Protein AF-A0A550H6Q4-F1 (afdb_monomer)

Radius of gyration: 21.53 Å; Cα contacts (8 Å, |Δi|>4): 64; chains: 1; bounding box: 62×26×58 Å

Foldseek 3Di:
DDPPDPCDDLLNLLLVVCVVDVVSLVCLLVVVDDLLVSLVVSCVVVVDDDSVSSSVSNVVSSVVSNVVVVVVVVVVVVCVLVDFDWDDDPVDIDTDDRD

Nearest PDB structures (foldseek):
  4ye6-assembly1_A  TM=7.309E-01  e=3.345E+00  Homo sapiens

Sequence (99 aa):
METSDRTQSIAQQVRDTIQMRPSLLDALNMKIVNYSALARLLQEEIGEGSLEAVKAAVIRVADEISNDRALREEAVQSILKDSKVRLQDKIGVVISPIR

Mean predicted aligned error: 11.35 Å

Structure (mmCIF, N/CA/C/O backbone):
data_AF-A0A550H6Q4-F1
#
_entry.id   AF-A0A550H6Q4-F1
#
loop_
_atom_site.group_PDB
_atom_site.id
_atom_site.type_symbol
_atom_site.label_atom_id
_atom_site.label_alt_id
_atom_site.label_comp_id
_atom_site.label_asym_id
_atom_site.label_entity_id
_atom_site.label_seq_id
_atom_site.pdbx_PDB_ins_code
_atom_site.Cartn_x
_atom_site.Cartn_y
_atom_site.Cartn_z
_atom_site.occupancy
_atom_site.B_iso_or_equiv
_atom_site.auth_seq_id
_atom_site.auth_comp_id
_atom_site.auth_asym_id
_atom_site.auth_atom_id
_atom_site.pdbx_PDB_model_num
ATOM 1 N N . MET A 1 1 ? -34.175 -14.832 -2.950 1.00 38.22 1 MET A N 1
ATOM 2 C CA . MET A 1 1 ? -32.952 -15.515 -3.405 1.00 38.22 1 MET A CA 1
ATOM 3 C C . MET A 1 1 ? -31.781 -14.689 -2.898 1.00 38.22 1 MET A C 1
ATOM 5 O O . MET A 1 1 ? -31.547 -13.603 -3.402 1.00 38.22 1 MET A O 1
ATOM 9 N N . GLU A 1 2 ? -31.259 -15.140 -1.758 1.00 37.66 2 GLU A N 1
ATOM 10 C CA . GLU A 1 2 ? -29.974 -14.855 -1.097 1.00 37.66 2 GLU A CA 1
ATOM 11 C C . GLU A 1 2 ? -29.304 -13.479 -1.289 1.00 37.66 2 GLU A C 1
ATOM 13 O O . GLU A 1 2 ? -28.605 -13.206 -2.260 1.00 37.66 2 GLU A O 1
ATOM 18 N N . THR A 1 3 ? -29.438 -12.637 -0.261 1.00 36.97 3 THR A N 1
ATOM 19 C CA . THR A 1 3 ? -28.523 -11.537 0.062 1.00 36.97 3 THR A CA 1
ATOM 20 C C . THR A 1 3 ? -27.186 -12.112 0.535 1.00 36.97 3 THR A C 1
ATOM 22 O O . THR A 1 3 ? -27.011 -12.388 1.720 1.00 36.97 3 THR A O 1
ATOM 25 N N . SER A 1 4 ? -26.251 -12.324 -0.391 1.00 41.28 4 SER A N 1
ATOM 26 C CA . SER A 1 4 ? -24.871 -12.694 -0.062 1.00 41.28 4 SER A CA 1
ATOM 27 C C . SER A 1 4 ? -24.124 -11.478 0.496 1.00 41.28 4 SER A C 1
ATOM 29 O O . SER A 1 4 ?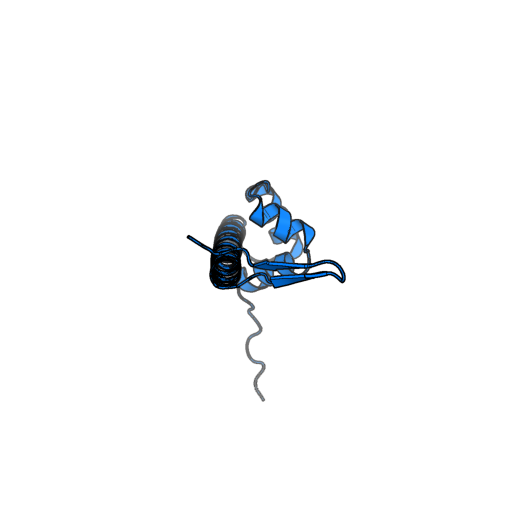 -23.699 -10.599 -0.250 1.00 41.28 4 SER A O 1
ATOM 31 N N . ASP A 1 5 ? -24.049 -11.419 1.822 1.00 42.34 5 ASP A N 1
ATOM 32 C CA . ASP A 1 5 ? -22.883 -11.035 2.627 1.00 42.34 5 ASP A CA 1
ATOM 33 C C . ASP A 1 5 ? -21.893 -10.041 1.973 1.00 42.34 5 ASP A C 1
ATOM 35 O O . ASP A 1 5 ? -20.886 -10.419 1.375 1.00 42.34 5 ASP A O 1
ATOM 39 N N . ARG A 1 6 ? -22.177 -8.734 2.070 1.00 44.84 6 ARG A N 1
ATOM 40 C CA . ARG A 1 6 ? -21.262 -7.659 1.633 1.00 44.84 6 ARG A CA 1
ATOM 41 C C . ARG A 1 6 ? -20.337 -7.191 2.756 1.00 44.84 6 ARG A C 1
ATOM 43 O O . ARG A 1 6 ? -20.029 -6.005 2.843 1.00 44.84 6 ARG A O 1
ATOM 50 N N . THR A 1 7 ? -19.859 -8.101 3.597 1.00 49.44 7 THR A N 1
ATOM 51 C CA . THR A 1 7 ? -18.766 -7.785 4.522 1.00 49.44 7 THR A CA 1
ATOM 52 C C . THR A 1 7 ? -17.463 -7.727 3.714 1.00 49.44 7 THR A C 1
ATOM 54 O O . THR A 1 7 ? -16.669 -8.667 3.716 1.00 49.44 7 THR A O 1
ATOM 57 N N . GLN A 1 8 ? -17.252 -6.661 2.929 1.00 59.38 8 GLN A N 1
ATOM 58 C CA . GLN A 1 8 ? -15.930 -6.401 2.356 1.00 59.38 8 GLN A CA 1
ATOM 59 C C . GLN A 1 8 ? -14.943 -6.325 3.523 1.00 59.38 8 GLN A C 1
ATOM 61 O O . GLN A 1 8 ? -15.145 -5.571 4.468 1.00 59.38 8 GLN A O 1
ATOM 66 N N . SER A 1 9 ? -13.880 -7.129 3.477 1.00 76.94 9 SER A N 1
ATOM 67 C CA . SER A 1 9 ? -12.844 -7.072 4.506 1.00 76.94 9 SER A CA 1
ATOM 68 C C . SER A 1 9 ? -12.271 -5.655 4.577 1.00 76.94 9 SER A C 1
ATOM 70 O O . SER A 1 9 ? -12.014 -5.051 3.535 1.00 76.94 9 SER A O 1
ATOM 72 N N . ILE A 1 10 ? -11.991 -5.161 5.787 1.00 79.06 10 ILE A N 1
ATOM 73 C CA . ILE A 1 10 ? -11.325 -3.868 6.034 1.00 79.06 10 ILE A CA 1
ATOM 74 C C . ILE A 1 10 ? -10.083 -3.712 5.138 1.00 79.06 10 ILE A C 1
ATOM 76 O O . ILE A 1 10 ? -9.809 -2.637 4.616 1.00 79.06 10 ILE A O 1
ATOM 80 N N . ALA A 1 11 ? -9.350 -4.804 4.893 1.00 79.44 11 ALA A N 1
ATOM 81 C CA . ALA A 1 11 ? -8.189 -4.794 4.008 1.00 79.44 11 ALA A CA 1
ATOM 82 C C . ALA A 1 11 ? -8.533 -4.481 2.543 1.00 79.44 11 ALA A C 1
ATOM 84 O O . ALA A 1 11 ? -7.775 -3.776 1.880 1.00 79.44 11 ALA A O 1
ATOM 85 N N . GLN A 1 12 ? -9.669 -4.975 2.048 1.00 81.69 12 GLN A N 1
ATOM 86 C CA . GLN A 1 12 ? -10.127 -4.700 0.691 1.00 81.69 12 GLN A CA 1
ATOM 87 C C . GLN A 1 12 ? -10.583 -3.248 0.554 1.00 81.69 12 GLN A C 1
ATOM 89 O O . GLN A 1 12 ? -10.169 -2.579 -0.383 1.00 81.69 12 GLN A O 1
ATOM 94 N N . GLN A 1 13 ? -11.344 -2.733 1.521 1.00 83.69 13 GLN A N 1
ATOM 95 C CA . GLN A 1 13 ? -11.764 -1.328 1.521 1.00 83.69 13 GLN A CA 1
ATOM 96 C C . GLN A 1 13 ? -10.561 -0.381 1.580 1.00 83.69 13 GLN A C 1
ATOM 98 O O . GLN A 1 13 ? -10.472 0.560 0.797 1.00 83.69 13 GLN A O 1
ATOM 103 N N . VAL A 1 14 ? -9.583 -0.665 2.447 1.00 84.88 14 VAL A N 1
ATOM 104 C CA . VAL A 1 14 ? -8.321 0.088 2.511 1.00 84.88 14 VAL A CA 1
ATOM 105 C C . VAL A 1 14 ? -7.590 0.053 1.167 1.00 84.88 14 VAL A C 1
ATOM 107 O O . VAL A 1 14 ? -7.117 1.089 0.699 1.00 84.88 14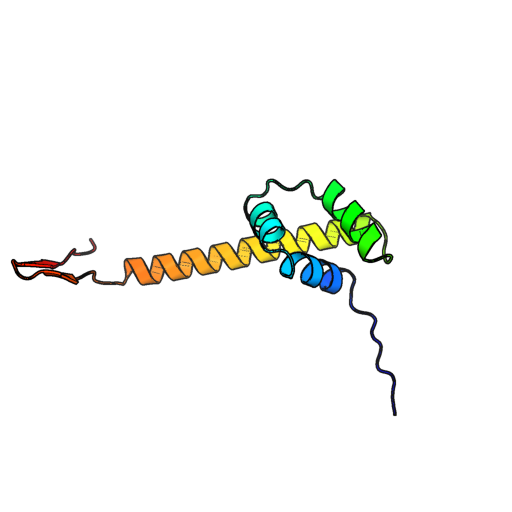 VAL A O 1
ATOM 110 N N . ARG A 1 15 ? -7.506 -1.120 0.529 1.00 85.50 15 ARG A N 1
ATOM 111 C CA . ARG A 1 15 ? -6.859 -1.275 -0.777 1.00 85.50 15 ARG A CA 1
ATOM 112 C C . ARG A 1 15 ? -7.571 -0.462 -1.855 1.00 85.50 15 ARG A C 1
ATOM 114 O O . ARG A 1 15 ? -6.899 0.272 -2.575 1.00 85.50 15 ARG A O 1
ATOM 121 N N . ASP A 1 16 ? -8.890 -0.563 -1.944 1.00 86.12 16 ASP A N 1
ATOM 122 C CA . ASP A 1 16 ? -9.692 0.139 -2.947 1.00 86.12 16 ASP A CA 1
ATOM 123 C C . ASP A 1 16 ? -9.530 1.661 -2.791 1.00 86.12 16 ASP A C 1
ATOM 125 O O . ASP A 1 16 ? -9.260 2.368 -3.765 1.00 86.12 16 ASP A O 1
ATOM 129 N N . THR A 1 17 ? -9.570 2.170 -1.555 1.00 85.69 17 THR A N 1
ATOM 130 C CA . THR A 1 17 ? -9.359 3.597 -1.263 1.00 85.69 17 THR A CA 1
ATOM 131 C C . THR A 1 17 ? -7.959 4.077 -1.643 1.00 85.69 17 THR A C 1
ATOM 133 O O . THR A 1 17 ? -7.809 5.172 -2.191 1.00 85.69 17 THR A O 1
ATOM 136 N N . ILE A 1 18 ? -6.924 3.268 -1.397 1.00 85.75 18 ILE A N 1
ATOM 137 C CA . ILE A 1 18 ? -5.549 3.596 -1.796 1.00 85.75 18 ILE A CA 1
ATOM 138 C C . ILE A 1 18 ? -5.407 3.595 -3.325 1.00 85.75 18 ILE A C 1
ATOM 140 O O . ILE A 1 18 ? -4.798 4.506 -3.883 1.00 85.75 18 ILE A O 1
ATOM 144 N N . GLN A 1 19 ? -5.995 2.614 -4.014 1.00 84.69 19 GLN A N 1
ATOM 145 C CA . GLN A 1 19 ? -5.910 2.491 -5.472 1.00 84.69 19 GLN A CA 1
ATOM 146 C C . GLN A 1 19 ? -6.636 3.613 -6.220 1.00 84.69 19 GLN A C 1
ATOM 148 O O . GLN A 1 19 ? -6.191 4.016 -7.293 1.00 84.69 19 GLN A O 1
ATOM 153 N N . MET A 1 20 ? -7.701 4.173 -5.644 1.00 86.31 20 MET A N 1
ATOM 154 C CA . MET A 1 20 ? -8.401 5.328 -6.216 1.00 86.31 20 MET A CA 1
ATOM 155 C C . MET A 1 20 ? -7.585 6.632 -6.176 1.00 86.31 20 MET A C 1
ATOM 157 O O . MET A 1 20 ? -7.959 7.603 -6.835 1.00 86.31 20 MET A O 1
ATOM 161 N N . ARG A 1 21 ? -6.476 6.686 -5.424 1.00 86.69 21 ARG A N 1
ATOM 162 C CA . ARG A 1 21 ? -5.654 7.892 -5.229 1.00 86.69 21 ARG A CA 1
ATOM 163 C C . ARG A 1 21 ? -4.209 7.646 -5.696 1.00 86.69 21 ARG A C 1
ATOM 165 O O . ARG A 1 21 ? -3.367 7.274 -4.880 1.00 86.69 21 ARG A O 1
ATOM 172 N N . PRO A 1 22 ? -3.875 7.922 -6.975 1.00 84.12 22 PRO A N 1
ATOM 173 C CA . PRO A 1 22 ? -2.530 7.700 -7.518 1.00 84.12 22 PRO A CA 1
ATOM 174 C C . PRO A 1 22 ? -1.421 8.391 -6.713 1.00 84.12 22 PRO A C 1
ATOM 176 O O . PRO A 1 22 ? -0.388 7.792 -6.442 1.00 84.12 22 PRO A O 1
ATOM 179 N N . SER A 1 23 ? -1.670 9.614 -6.235 1.00 87.25 23 SER A N 1
ATOM 180 C CA . SER A 1 23 ? -0.722 10.370 -5.405 1.00 87.25 23 SER A CA 1
ATOM 181 C C . SER A 1 23 ? -0.405 9.692 -4.071 1.00 87.25 23 SER A C 1
ATOM 183 O O . SER A 1 23 ? 0.725 9.758 -3.589 1.00 87.25 23 SER A O 1
ATOM 185 N N . LEU A 1 24 ? -1.391 9.025 -3.467 1.00 86.56 24 LEU A N 1
ATOM 186 C CA . LEU A 1 24 ? -1.195 8.267 -2.237 1.00 86.56 24 LEU A CA 1
ATOM 187 C C . LEU A 1 24 ? -0.393 6.994 -2.513 1.00 86.56 24 LEU A C 1
ATOM 189 O O . LEU A 1 24 ? 0.484 6.635 -1.732 1.00 86.56 24 LEU A O 1
ATOM 193 N N . LEU A 1 25 ? -0.673 6.345 -3.640 1.00 85.88 25 LEU A N 1
ATOM 194 C CA . LEU A 1 25 ? 0.021 5.153 -4.114 1.00 85.88 25 LEU A CA 1
ATOM 195 C C . LEU A 1 25 ? 1.513 5.441 -4.352 1.00 85.88 25 LEU A C 1
ATOM 197 O O . LEU A 1 25 ? 2.371 4.699 -3.874 1.00 85.88 25 LEU A O 1
ATOM 201 N N . ASP A 1 26 ? 1.830 6.568 -4.989 1.00 85.06 26 ASP A N 1
ATOM 202 C CA . ASP A 1 26 ? 3.205 7.037 -5.183 1.00 85.06 26 ASP A CA 1
ATOM 203 C C . ASP A 1 26 ? 3.898 7.349 -3.853 1.00 85.06 26 ASP A C 1
ATOM 205 O O . ASP A 1 26 ? 5.025 6.915 -3.612 1.00 85.06 26 ASP A O 1
ATOM 209 N N . ALA A 1 27 ? 3.216 8.043 -2.942 1.00 88.19 27 ALA A N 1
ATOM 210 C CA . ALA A 1 27 ? 3.774 8.364 -1.634 1.00 88.19 27 ALA A CA 1
ATOM 211 C C . ALA A 1 27 ? 4.044 7.102 -0.786 1.00 88.19 27 ALA A C 1
ATOM 213 O O . ALA A 1 27 ? 5.066 7.023 -0.094 1.00 88.19 27 ALA A O 1
ATOM 214 N N . LEU A 1 28 ? 3.162 6.098 -0.853 1.00 87.31 28 LEU A N 1
ATOM 215 C CA . LEU A 1 28 ? 3.356 4.792 -0.215 1.00 87.31 28 LEU A CA 1
ATOM 216 C C . LEU A 1 28 ? 4.557 4.058 -0.821 1.00 87.31 28 LEU A C 1
ATOM 218 O O . LEU A 1 28 ? 5.411 3.572 -0.082 1.00 87.31 28 LEU A O 1
ATOM 222 N N 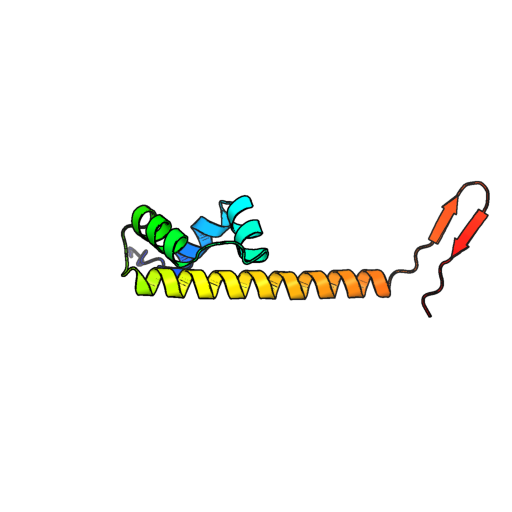. ASN A 1 29 ? 4.681 4.066 -2.150 1.00 83.50 29 ASN A N 1
ATOM 223 C CA . ASN A 1 29 ? 5.831 3.509 -2.867 1.00 83.50 29 ASN A CA 1
ATOM 224 C C . ASN A 1 29 ? 7.157 4.177 -2.484 1.00 83.50 29 ASN A C 1
ATOM 226 O O . ASN A 1 29 ? 8.190 3.517 -2.401 1.00 83.50 29 ASN A O 1
ATOM 230 N N . MET A 1 30 ? 7.145 5.486 -2.247 1.00 85.06 30 MET A N 1
ATOM 231 C CA . MET A 1 30 ? 8.321 6.243 -1.816 1.00 85.06 30 MET A CA 1
ATOM 232 C C . MET A 1 30 ? 8.625 6.085 -0.319 1.00 85.06 30 MET A C 1
ATOM 234 O O . MET A 1 30 ? 9.630 6.616 0.150 1.00 85.06 30 MET A O 1
ATOM 238 N N . LYS A 1 31 ? 7.782 5.369 0.442 1.00 83.94 31 LYS A N 1
ATOM 239 C CA . LYS A 1 31 ? 7.888 5.189 1.902 1.00 83.94 31 LYS A CA 1
ATOM 240 C C . LYS A 1 31 ? 7.937 6.506 2.691 1.00 83.94 31 LYS A C 1
ATOM 242 O O . LYS A 1 31 ? 8.502 6.559 3.779 1.00 83.94 31 LYS A O 1
ATOM 247 N N . ILE A 1 32 ? 7.319 7.565 2.165 1.00 86.62 32 ILE A N 1
ATOM 248 C CA . ILE A 1 32 ? 7.278 8.898 2.799 1.00 86.62 32 ILE A CA 1
ATOM 249 C C . ILE A 1 32 ? 6.003 9.137 3.623 1.00 86.62 32 ILE A C 1
ATOM 251 O O . ILE A 1 32 ? 5.857 10.176 4.264 1.00 86.62 32 ILE A O 1
ATOM 255 N N . VAL A 1 33 ? 5.062 8.190 3.608 1.00 87.50 33 VAL A N 1
ATOM 256 C CA . VAL A 1 33 ? 3.762 8.322 4.277 1.00 87.50 33 VAL A CA 1
ATOM 257 C C . VAL A 1 33 ? 3.850 7.919 5.746 1.00 87.50 33 VAL A C 1
ATOM 259 O O . VAL A 1 33 ? 4.381 6.868 6.100 1.00 87.50 33 VAL A O 1
ATOM 262 N N . ASN A 1 34 ? 3.235 8.720 6.619 1.00 90.50 34 ASN A N 1
ATOM 263 C CA . ASN A 1 34 ? 2.993 8.315 7.998 1.00 90.50 34 ASN A CA 1
ATOM 264 C C . ASN A 1 34 ? 1.794 7.359 8.068 1.00 90.50 34 ASN A C 1
ATOM 266 O O . ASN A 1 34 ? 0.640 7.790 8.065 1.00 90.50 34 ASN A O 1
ATOM 270 N N . TYR A 1 35 ? 2.073 6.063 8.207 1.00 89.00 35 TYR A N 1
ATOM 271 C CA . TYR A 1 35 ? 1.049 5.018 8.297 1.00 89.00 35 TYR A CA 1
ATOM 272 C C . TYR A 1 35 ? 0.037 5.228 9.424 1.00 89.00 35 TYR A C 1
ATOM 274 O O . TYR A 1 35 ? -1.124 4.869 9.273 1.00 89.00 35 TYR A O 1
ATOM 282 N N . SER A 1 36 ? 0.443 5.817 10.552 1.00 87.81 36 SER A N 1
ATOM 283 C CA . SER A 1 36 ? -0.479 6.047 11.672 1.00 87.81 36 SER A CA 1
ATOM 284 C C . SER A 1 36 ? -1.457 7.182 11.370 1.00 87.81 36 SER A C 1
ATOM 286 O O . SER A 1 36 ? -2.619 7.096 11.749 1.00 87.81 36 SER A O 1
ATOM 288 N N . ALA A 1 37 ? -1.000 8.231 10.680 1.00 90.25 37 ALA A N 1
ATOM 289 C CA . ALA A 1 37 ? -1.866 9.323 10.242 1.00 90.25 37 ALA A CA 1
ATOM 290 C C . ALA A 1 37 ? -2.818 8.857 9.132 1.00 90.25 37 ALA A C 1
ATOM 292 O O . ALA A 1 37 ? -4.016 9.118 9.204 1.00 90.25 37 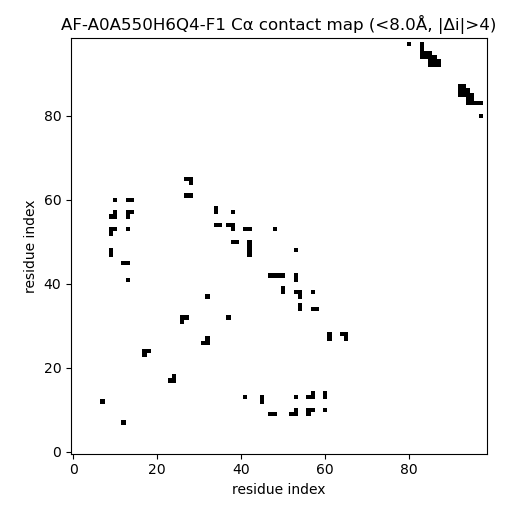ALA A O 1
ATOM 293 N N . LEU A 1 38 ? -2.300 8.098 8.161 1.00 90.12 38 LEU A N 1
ATOM 294 C CA . LEU A 1 38 ? -3.109 7.520 7.093 1.00 90.12 38 LEU A CA 1
ATOM 295 C C . LEU A 1 38 ? -4.169 6.553 7.639 1.00 90.12 38 LEU A C 1
ATOM 297 O O . LEU A 1 38 ? -5.315 6.606 7.213 1.00 90.12 38 LEU A O 1
ATOM 301 N N . ALA A 1 39 ? -3.814 5.709 8.612 1.00 90.25 39 ALA A N 1
ATOM 302 C CA . ALA A 1 39 ? -4.757 4.778 9.224 1.00 90.25 39 ALA A CA 1
ATOM 303 C C . ALA A 1 39 ? -5.908 5.487 9.948 1.00 90.25 39 ALA A C 1
ATOM 305 O O . ALA A 1 39 ? -7.031 5.009 9.871 1.00 90.25 39 ALA A O 1
ATOM 306 N N . ARG A 1 40 ? -5.658 6.624 10.615 1.00 90.19 40 ARG A N 1
ATOM 307 C CA . ARG A 1 40 ? -6.727 7.431 11.236 1.00 90.19 40 ARG A CA 1
ATOM 308 C C . ARG A 1 40 ? -7.682 7.986 10.186 1.00 90.19 40 ARG A C 1
ATOM 310 O O . ARG A 1 40 ? -8.883 7.824 10.320 1.00 90.19 40 ARG A O 1
ATOM 317 N N . LEU A 1 41 ? -7.132 8.565 9.120 1.00 89.56 41 LEU A N 1
ATOM 318 C CA . LEU A 1 41 ? -7.925 9.136 8.033 1.00 89.56 41 LEU A CA 1
ATOM 319 C C . LEU A 1 41 ? -8.774 8.062 7.335 1.00 89.56 41 LEU A C 1
ATOM 321 O O . LEU A 1 41 ? -9.958 8.264 7.101 1.00 89.56 41 LEU A O 1
ATOM 325 N N . LEU A 1 42 ? -8.194 6.889 7.069 1.00 87.56 42 LEU A N 1
ATOM 326 C CA . LEU A 1 42 ? -8.921 5.763 6.481 1.00 87.56 42 LEU A CA 1
ATOM 327 C C . LEU A 1 42 ? -9.953 5.162 7.437 1.00 87.56 42 LEU A C 1
ATOM 329 O O . LEU A 1 42 ? -11.007 4.733 6.989 1.00 87.56 42 LEU A O 1
ATOM 333 N N . GLN A 1 43 ? -9.671 5.125 8.739 1.00 88.12 43 GLN A N 1
ATOM 334 C CA . GLN A 1 43 ? -10.623 4.643 9.737 1.00 88.12 43 GLN A CA 1
ATOM 335 C C . GLN A 1 43 ? -11.835 5.578 9.859 1.00 88.12 43 GLN A C 1
ATOM 337 O O . GLN A 1 43 ? -12.953 5.087 9.978 1.00 88.12 43 GLN A O 1
ATOM 342 N N . GLU A 1 44 ? -11.636 6.895 9.751 1.00 87.00 44 GLU A N 1
ATOM 343 C CA . GLU A 1 44 ? -12.727 7.874 9.663 1.00 87.00 44 GLU A CA 1
ATOM 344 C C . GLU A 1 44 ? -13.530 7.743 8.357 1.00 87.00 44 GLU A C 1
ATOM 346 O O . GLU A 1 44 ? -14.755 7.825 8.392 1.00 87.00 44 GLU A O 1
ATOM 351 N N . GLU A 1 45 ? -12.870 7.507 7.215 1.00 84.69 45 GLU A N 1
ATOM 352 C CA . GLU A 1 45 ? -13.543 7.324 5.917 1.00 84.69 45 GLU A CA 1
ATOM 353 C C . GLU A 1 45 ? -14.342 6.012 5.836 1.00 84.69 45 GLU A C 1
ATOM 355 O O . GLU A 1 45 ? -15.431 5.989 5.264 1.00 84.69 45 GLU A O 1
ATOM 360 N N . ILE A 1 46 ? -13.803 4.919 6.383 1.00 82.75 46 ILE A N 1
ATOM 361 C CA . ILE A 1 46 ? -14.408 3.580 6.316 1.00 82.75 46 ILE A CA 1
ATOM 362 C C . ILE A 1 46 ? -15.457 3.387 7.422 1.00 82.75 46 ILE A C 1
ATOM 364 O O . ILE A 1 46 ? -16.451 2.699 7.212 1.00 82.75 46 ILE A O 1
ATOM 368 N N . GLY A 1 47 ? -15.253 3.980 8.603 1.00 78.25 47 GLY A N 1
ATOM 369 C CA . GLY A 1 47 ? -16.175 3.888 9.740 1.00 78.25 47 GLY A CA 1
ATOM 370 C C . GLY A 1 47 ? -16.221 2.521 10.440 1.00 78.25 47 GLY A C 1
ATOM 371 O O . GLY A 1 47 ? -16.950 2.367 11.419 1.00 78.25 47 GLY A O 1
ATOM 372 N N . GLU A 1 48 ? -15.437 1.540 9.983 1.00 75.00 48 GLU A N 1
ATOM 373 C CA . GLU A 1 48 ? -15.421 0.164 10.492 1.00 75.00 48 GLU A CA 1
ATOM 374 C C . GLU A 1 48 ? -14.007 -0.292 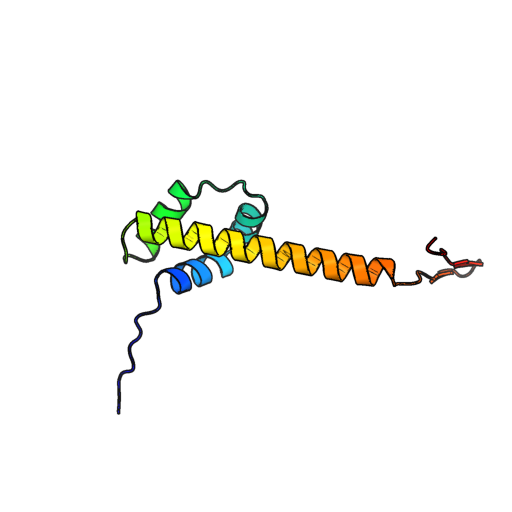10.894 1.00 75.00 48 GLU A C 1
ATOM 376 O O . GLU A 1 48 ? -13.008 0.018 10.242 1.00 75.00 48 GLU A O 1
ATOM 381 N N . GLY A 1 49 ? -13.927 -1.084 11.970 1.00 74.50 49 GLY A N 1
ATOM 382 C CA . GLY A 1 49 ? -12.678 -1.661 12.475 1.00 74.50 49 GLY A CA 1
ATOM 383 C C . GLY A 1 49 ? -11.948 -0.819 13.527 1.00 74.50 49 GL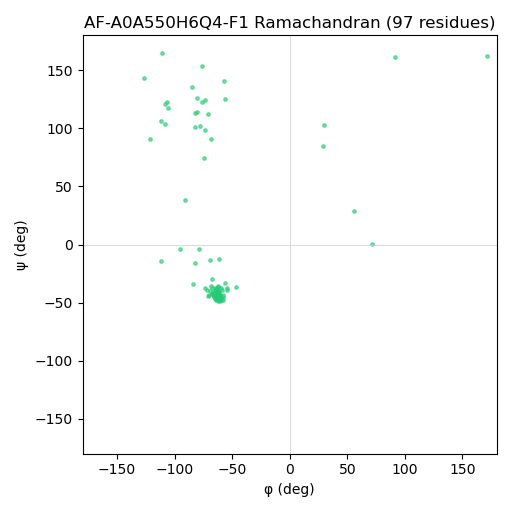Y A C 1
ATOM 384 O O . GLY A 1 49 ? -12.176 0.380 13.692 1.00 74.50 49 GLY A O 1
ATOM 385 N N . SER A 1 50 ? -11.052 -1.471 14.276 1.00 85.44 50 SER A N 1
ATOM 386 C CA . SER A 1 50 ? -10.157 -0.773 15.203 1.00 85.44 50 SER A CA 1
ATOM 387 C C . SER A 1 50 ? -9.020 -0.086 14.446 1.00 85.44 50 SER A C 1
ATOM 389 O O . SER A 1 50 ? -8.598 -0.539 13.377 1.00 85.44 50 SER A O 1
ATOM 391 N N . LEU A 1 51 ? -8.476 0.988 15.021 1.00 86.81 51 LEU A N 1
ATOM 392 C CA . LEU A 1 51 ? -7.346 1.720 14.444 1.00 86.81 51 LEU A CA 1
ATOM 393 C C . LEU A 1 51 ? -6.152 0.791 14.162 1.00 86.81 51 LEU A C 1
ATOM 395 O O . LEU A 1 51 ? -5.459 0.936 13.156 1.00 86.81 51 LEU A O 1
ATOM 399 N N . GLU A 1 52 ? -5.922 -0.184 15.036 1.00 86.69 52 GLU A N 1
ATOM 400 C CA . GLU A 1 52 ? -4.864 -1.182 14.916 1.00 86.69 52 GLU A CA 1
ATOM 401 C C . GLU A 1 52 ? -5.095 -2.114 13.724 1.00 86.69 52 GLU A C 1
ATOM 403 O O . GLU A 1 52 ? -4.152 -2.399 12.985 1.00 86.69 52 GLU A O 1
ATOM 408 N N . ALA A 1 53 ? -6.339 -2.553 13.504 1.00 87.06 53 ALA A N 1
ATOM 409 C CA . ALA A 1 53 ? -6.695 -3.403 12.373 1.00 87.06 53 ALA A CA 1
ATOM 410 C C . ALA A 1 53 ? -6.514 -2.661 11.042 1.00 87.06 53 ALA A C 1
ATOM 412 O O . ALA A 1 53 ? -5.908 -3.202 10.113 1.00 87.06 53 ALA A O 1
ATOM 413 N N . VAL A 1 54 ? -6.956 -1.400 10.972 1.00 87.00 54 VAL A N 1
ATOM 414 C CA . VAL A 1 54 ? -6.775 -0.541 9.792 1.00 87.00 54 VAL A CA 1
ATOM 415 C C . VAL A 1 54 ? -5.292 -0.284 9.544 1.00 87.00 54 VAL A C 1
ATOM 417 O O . VAL A 1 54 ? -4.814 -0.459 8.428 1.00 87.00 54 VAL A O 1
ATOM 420 N N . LYS A 1 55 ? -4.515 0.046 10.580 1.00 89.69 55 LYS A N 1
ATOM 421 C CA . LYS A 1 55 ? -3.068 0.261 10.450 1.00 89.69 55 LYS A CA 1
ATOM 422 C C . LYS A 1 55 ? -2.342 -0.985 9.944 1.00 89.69 55 LYS A C 1
ATOM 424 O O . LYS A 1 55 ? -1.501 -0.873 9.055 1.00 89.69 55 LYS A O 1
ATOM 429 N N . ALA A 1 56 ? -2.668 -2.162 10.475 1.00 89.25 56 ALA A N 1
ATOM 430 C CA . ALA A 1 56 ? -2.096 -3.422 10.009 1.00 89.25 56 ALA A CA 1
ATOM 431 C C . ALA A 1 56 ? -2.468 -3.712 8.545 1.00 89.25 56 ALA A C 1
ATOM 433 O O . ALA A 1 56 ? -1.619 -4.158 7.773 1.00 89.25 56 ALA A O 1
ATOM 434 N N . ALA A 1 57 ? -3.710 -3.422 8.150 1.00 88.69 57 ALA A N 1
ATOM 435 C CA . ALA A 1 57 ? -4.152 -3.545 6.767 1.00 88.69 57 ALA A CA 1
ATOM 436 C C . ALA A 1 57 ? -3.390 -2.593 5.831 1.00 88.69 57 ALA A C 1
ATOM 438 O O . ALA A 1 57 ? -2.894 -3.035 4.800 1.00 88.69 57 ALA A O 1
ATOM 439 N N . VAL A 1 58 ? -3.229 -1.321 6.211 1.00 89.12 58 VAL A N 1
ATOM 440 C CA . VAL A 1 58 ? -2.482 -0.323 5.428 1.00 89.12 58 VAL A CA 1
ATOM 441 C C . VAL A 1 58 ? -1.031 -0.752 5.220 1.00 89.12 58 VAL A C 1
ATOM 443 O O . VAL A 1 58 ? -0.540 -0.674 4.099 1.00 89.12 58 VAL A O 1
ATOM 446 N N . ILE A 1 59 ? -0.350 -1.219 6.273 1.00 88.31 59 ILE A N 1
ATOM 447 C CA . ILE A 1 59 ? 1.047 -1.674 6.175 1.00 88.31 59 ILE A CA 1
ATOM 448 C C . ILE A 1 59 ? 1.154 -2.850 5.202 1.00 88.31 59 ILE A C 1
ATOM 450 O O . ILE A 1 59 ? 1.979 -2.817 4.296 1.00 88.31 59 ILE A O 1
ATOM 454 N N . ARG A 1 60 ? 0.271 -3.848 5.335 1.00 88.31 60 ARG A N 1
ATOM 455 C CA . ARG A 1 60 ? 0.250 -5.008 4.436 1.00 88.31 60 ARG A CA 1
ATOM 456 C C . ARG A 1 60 ? 0.053 -4.594 2.978 1.00 88.31 60 ARG A C 1
ATOM 458 O O . ARG A 1 60 ? 0.796 -5.042 2.114 1.00 88.31 60 ARG A O 1
ATOM 465 N N . VAL A 1 61 ? -0.918 -3.720 2.714 1.00 87.31 61 VAL A N 1
ATOM 466 C CA . VAL A 1 61 ? -1.199 -3.226 1.358 1.00 87.31 61 VAL A CA 1
ATOM 467 C C . VAL A 1 61 ? -0.015 -2.429 0.805 1.00 87.31 61 VAL A C 1
ATOM 469 O O . VAL A 1 61 ? 0.331 -2.583 -0.362 1.00 87.31 61 VAL A O 1
ATOM 472 N N . ALA A 1 62 ? 0.638 -1.602 1.623 1.00 87.31 62 ALA A N 1
ATOM 473 C CA . ALA A 1 62 ? 1.8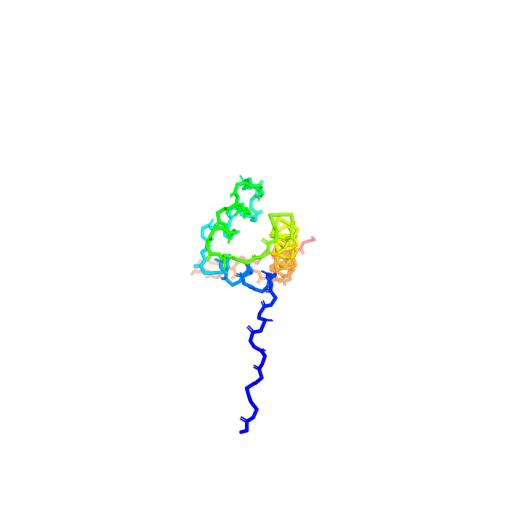14 -0.844 1.204 1.00 87.31 62 ALA A CA 1
ATOM 474 C C . ALA A 1 62 ? 2.992 -1.756 0.816 1.00 87.31 62 ALA A C 1
ATOM 476 O O . ALA A 1 62 ? 3.647 -1.511 -0.201 1.00 87.31 62 ALA A O 1
ATOM 477 N N . ASP A 1 63 ? 3.231 -2.819 1.588 1.00 86.88 63 ASP A N 1
ATOM 478 C CA . ASP A 1 63 ? 4.277 -3.806 1.304 1.00 86.88 63 ASP A CA 1
ATOM 479 C C . ASP A 1 63 ? 3.984 -4.596 0.020 1.00 86.88 63 ASP A C 1
ATOM 481 O O . ASP A 1 63 ? 4.876 -4.782 -0.810 1.00 86.88 63 ASP A O 1
ATOM 485 N N . GLU A 1 64 ? 2.731 -5.010 -0.190 1.00 87.06 64 GLU A N 1
ATOM 486 C CA . GLU A 1 64 ? 2.289 -5.677 -1.423 1.00 87.06 64 GLU A CA 1
ATOM 487 C C . GLU A 1 64 ? 2.505 -4.789 -2.656 1.00 87.06 64 GLU A C 1
ATOM 489 O O . GLU A 1 64 ? 3.096 -5.233 -3.638 1.00 87.06 64 GLU A O 1
ATOM 494 N N . ILE A 1 65 ? 2.098 -3.516 -2.588 1.00 84.31 65 ILE A N 1
ATOM 495 C CA . ILE A 1 65 ? 2.268 -2.553 -3.686 1.00 84.31 65 ILE A CA 1
ATOM 496 C C . ILE A 1 65 ? 3.758 -2.336 -4.004 1.00 84.31 65 ILE A C 1
ATOM 498 O O . ILE A 1 65 ? 4.140 -2.313 -5.177 1.00 84.31 65 ILE A O 1
ATOM 502 N N . SER A 1 66 ? 4.608 -2.205 -2.979 1.00 83.00 66 SER A N 1
ATOM 503 C CA . SER A 1 66 ? 6.059 -2.068 -3.170 1.00 83.00 66 SER A CA 1
ATOM 504 C C . SER A 1 66 ? 6.677 -3.297 -3.840 1.00 83.00 66 SER A C 1
ATOM 506 O O . SER A 1 66 ? 7.497 -3.146 -4.748 1.00 83.00 66 SER A O 1
ATOM 508 N N . ASN A 1 67 ? 6.288 -4.505 -3.423 1.00 84.25 67 ASN A N 1
ATOM 509 C CA . ASN A 1 67 ? 6.796 -5.746 -4.011 1.00 84.25 67 ASN A CA 1
ATOM 510 C C . ASN A 1 67 ? 6.364 -5.907 -5.473 1.00 84.25 67 ASN A C 1
ATOM 512 O O . ASN A 1 67 ? 7.202 -6.196 -6.326 1.00 84.25 67 ASN A O 1
ATOM 516 N N . ASP A 1 68 ? 5.093 -5.653 -5.785 1.00 83.06 68 ASP A N 1
ATOM 517 C CA . ASP A 1 68 ? 4.582 -5.707 -7.159 1.00 83.06 68 ASP A CA 1
ATOM 518 C C . ASP A 1 68 ? 5.327 -4.735 -8.081 1.00 83.06 68 ASP A C 1
ATOM 520 O O . ASP A 1 68 ? 5.639 -5.060 -9.231 1.00 83.06 68 ASP A O 1
ATOM 524 N N . ARG A 1 69 ? 5.651 -3.536 -7.582 1.00 78.94 69 ARG A N 1
ATOM 525 C CA . ARG A 1 69 ? 6.452 -2.566 -8.330 1.00 78.94 69 ARG A CA 1
ATOM 526 C C . ARG A 1 69 ? 7.870 -3.076 -8.577 1.00 78.94 69 ARG A C 1
ATOM 528 O O . ARG A 1 69 ? 8.335 -2.981 -9.710 1.00 78.94 69 ARG A O 1
ATOM 535 N N . ALA A 1 70 ? 8.541 -3.609 -7.558 1.00 77.44 70 ALA A N 1
ATOM 536 C CA . ALA A 1 70 ? 9.902 -4.126 -7.694 1.00 77.44 70 ALA A CA 1
ATOM 537 C C . ALA A 1 70 ? 9.983 -5.237 -8.755 1.00 77.44 70 ALA A C 1
ATOM 539 O O . ALA A 1 70 ? 10.850 -5.192 -9.627 1.00 77.44 70 ALA A O 1
ATOM 540 N N . LEU A 1 71 ? 9.020 -6.163 -8.750 1.00 79.12 71 LEU A N 1
ATOM 541 C CA . LEU A 1 71 ? 8.913 -7.227 -9.754 1.00 79.12 71 LEU A CA 1
ATOM 542 C C . LEU A 1 71 ? 8.704 -6.670 -11.170 1.00 79.12 71 LEU A C 1
ATOM 544 O O . LEU A 1 71 ? 9.310 -7.147 -12.130 1.00 79.12 71 LEU A O 1
ATOM 548 N N . ARG A 1 72 ? 7.867 -5.636 -11.324 1.00 80.44 72 ARG A N 1
ATOM 549 C CA . ARG A 1 72 ? 7.665 -4.971 -12.623 1.00 80.44 72 ARG A CA 1
ATOM 550 C C . ARG A 1 72 ? 8.923 -4.262 -13.107 1.00 80.44 72 ARG A C 1
ATOM 552 O O . ARG A 1 72 ? 9.242 -4.354 -14.288 1.00 80.44 72 ARG A O 1
ATOM 559 N N . GLU A 1 73 ? 9.626 -3.557 -12.227 1.00 81.94 73 GLU A N 1
ATOM 560 C CA . GLU A 1 73 ? 10.881 -2.887 -12.578 1.00 81.94 73 GLU A CA 1
ATOM 561 C C . GLU A 1 73 ? 11.950 -3.894 -13.004 1.00 81.94 73 GLU A C 1
ATOM 563 O O . GLU A 1 73 ? 12.624 -3.670 -14.008 1.00 81.94 73 GLU A O 1
ATOM 568 N N . GLU A 1 74 ? 12.061 -5.026 -12.312 1.00 83.31 74 GLU A N 1
ATOM 569 C CA . GLU A 1 74 ? 12.961 -6.116 -12.689 1.00 83.31 74 GLU A CA 1
ATOM 570 C C . GLU A 1 74 ? 12.615 -6.687 -14.070 1.00 83.31 74 GLU A C 1
ATOM 572 O O . GLU A 1 74 ? 13.498 -6.833 -14.918 1.00 83.31 74 GLU A O 1
ATOM 577 N N . ALA A 1 75 ? 11.331 -6.930 -14.346 1.00 83.25 75 ALA A N 1
ATOM 578 C CA . ALA A 1 75 ? 10.881 -7.408 -15.651 1.00 83.25 75 ALA A CA 1
ATOM 579 C C . ALA A 1 75 ? 11.209 -6.410 -16.774 1.00 83.25 75 ALA A C 1
ATOM 581 O O . ALA A 1 75 ? 11.732 -6.798 -17.821 1.00 83.25 75 ALA A O 1
ATOM 582 N N . VAL A 1 76 ? 10.962 -5.115 -16.551 1.00 83.62 76 VAL A N 1
ATOM 583 C CA . VAL A 1 76 ? 11.311 -4.054 -17.509 1.00 83.62 76 VAL A CA 1
ATOM 584 C C . VAL A 1 76 ? 12.822 -4.003 -17.729 1.00 83.62 76 VAL A C 1
ATOM 586 O O . VAL A 1 76 ? 13.269 -3.941 -18.874 1.00 83.62 76 VAL A O 1
ATOM 589 N N . GLN A 1 77 ? 13.622 -4.078 -16.664 1.00 83.12 77 GLN A N 1
ATOM 590 C CA . GLN A 1 77 ? 15.078 -4.120 -16.777 1.00 83.12 77 GLN A CA 1
ATOM 591 C C . GLN A 1 77 ? 15.563 -5.354 -17.539 1.00 83.12 77 GLN A C 1
ATOM 593 O O . GLN A 1 77 ? 16.479 -5.225 -18.346 1.00 83.12 77 GLN A O 1
ATOM 598 N N . SER A 1 78 ? 14.959 -6.524 -17.325 1.00 84.12 78 SER A N 1
ATOM 599 C CA . SER A 1 78 ? 15.286 -7.744 -18.070 1.00 84.12 78 SER A CA 1
ATOM 600 C C . SER A 1 78 ? 15.024 -7.562 -19.562 1.00 84.12 78 SER A C 1
ATOM 602 O O . SER A 1 78 ? 15.907 -7.810 -20.375 1.00 84.12 78 SER A O 1
ATOM 604 N N . ILE A 1 79 ? 13.849 -7.044 -19.927 1.00 84.06 79 ILE A N 1
ATOM 605 C CA . ILE A 1 79 ? 13.491 -6.793 -21.328 1.00 84.06 79 ILE A CA 1
ATOM 606 C C . ILE A 1 79 ? 14.457 -5.787 -21.962 1.00 84.06 79 ILE A C 1
ATOM 608 O O . ILE A 1 79 ? 14.909 -5.991 -23.087 1.00 84.06 79 ILE A O 1
ATOM 612 N N . LEU A 1 80 ? 14.800 -4.709 -21.251 1.00 78.94 80 LEU A N 1
ATOM 613 C CA . LEU A 1 80 ? 15.752 -3.712 -21.741 1.00 78.94 80 LEU A CA 1
ATOM 614 C C . LEU A 1 80 ? 17.154 -4.301 -21.922 1.00 78.94 80 LEU A C 1
ATOM 616 O O . LEU A 1 80 ? 17.789 -4.019 -22.939 1.00 78.94 80 LEU A O 1
ATOM 620 N N . LYS A 1 81 ? 17.617 -5.135 -20.981 1.00 77.50 81 LYS A N 1
ATOM 621 C CA . LYS A 1 81 ? 18.899 -5.851 -21.075 1.00 77.50 81 LYS A CA 1
ATOM 622 C C . LYS A 1 81 ? 18.943 -6.807 -22.260 1.00 77.50 81 LYS A C 1
ATOM 624 O O . LYS A 1 81 ? 19.987 -6.907 -22.888 1.00 77.50 81 LYS A O 1
ATOM 629 N N . ASP A 1 82 ? 17.835 -7.464 -22.583 1.00 75.75 82 ASP A N 1
ATOM 630 C CA . ASP A 1 82 ? 17.759 -8.384 -23.723 1.00 75.75 82 ASP A CA 1
ATOM 631 C C . ASP A 1 82 ? 17.522 -7.655 -25.059 1.00 75.75 82 ASP A C 1
ATOM 633 O O . ASP A 1 82 ? 17.735 -8.213 -26.142 1.00 75.75 82 ASP A O 1
ATOM 637 N N . SER A 1 83 ? 17.098 -6.388 -25.016 1.00 70.69 83 SER A N 1
ATOM 638 C CA . SER A 1 83 ? 16.796 -5.611 -26.214 1.00 70.69 83 SER A CA 1
ATOM 639 C C . SER A 1 83 ? 18.065 -5.128 -26.926 1.00 70.69 83 SER A C 1
ATOM 641 O O . SER A 1 83 ? 18.894 -4.398 -26.385 1.00 70.69 83 SER A O 1
ATOM 643 N N . LYS A 1 84 ? 18.208 -5.488 -28.207 1.00 66.50 84 LYS A N 1
ATOM 644 C CA . LYS A 1 84 ? 19.239 -4.915 -29.082 1.00 66.50 84 LYS A CA 1
ATOM 645 C C . LYS A 1 84 ? 18.748 -3.580 -29.625 1.00 66.50 84 LYS A C 1
ATOM 647 O O . LYS A 1 84 ? 17.970 -3.537 -30.578 1.00 66.50 84 LYS A O 1
ATOM 652 N N . VAL A 1 85 ? 19.217 -2.485 -29.037 1.00 66.06 85 VAL A N 1
ATOM 653 C CA . VAL A 1 85 ? 18.923 -1.139 -29.542 1.00 66.06 85 VAL A CA 1
ATOM 654 C C . VAL A 1 85 ? 19.685 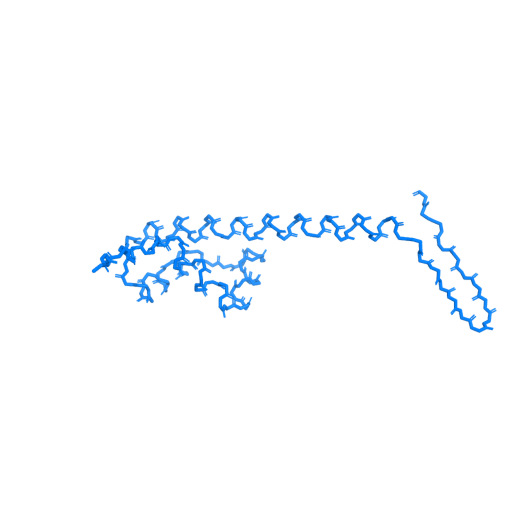-0.926 -30.852 1.00 66.06 85 VAL A C 1
ATOM 656 O O . VAL A 1 85 ? 20.916 -0.868 -30.873 1.00 66.06 85 VAL A O 1
ATOM 659 N N . ARG A 1 86 ? 18.942 -0.826 -31.961 1.00 57.75 86 ARG A N 1
ATOM 660 C CA . ARG A 1 86 ? 19.473 -0.458 -33.279 1.00 57.75 86 ARG A CA 1
ATOM 661 C C . ARG A 1 86 ? 19.006 0.952 -33.615 1.00 57.75 86 ARG A C 1
ATOM 663 O O . ARG A 1 86 ? 17.850 1.149 -33.981 1.00 57.75 86 ARG A O 1
ATOM 670 N N . LEU A 1 87 ? 19.907 1.920 -33.488 1.00 61.72 87 LEU A N 1
ATOM 671 C CA . LEU A 1 87 ? 19.676 3.285 -33.951 1.00 61.72 87 LEU A CA 1
ATOM 672 C C . LEU A 1 87 ? 19.936 3.312 -35.459 1.00 61.72 87 LEU A C 1
ATOM 674 O O . LEU A 1 87 ? 21.055 3.052 -35.907 1.00 61.72 87 LEU A O 1
ATOM 678 N N . GLN A 1 88 ? 18.884 3.555 -36.239 1.00 52.75 88 GLN A N 1
ATOM 679 C CA . GLN A 1 88 ? 18.976 3.718 -37.684 1.00 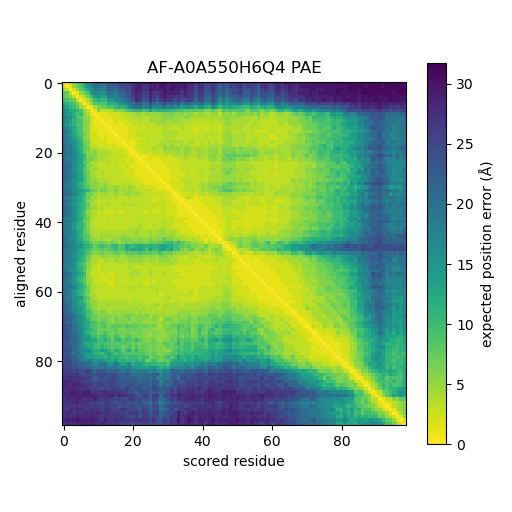52.75 88 GLN A CA 1
ATOM 680 C C . GLN A 1 88 ? 18.667 5.170 -38.029 1.00 52.75 88 GLN A C 1
ATOM 682 O O . GLN A 1 88 ? 17.511 5.582 -37.992 1.00 52.75 88 GLN A O 1
ATOM 687 N N . ASP A 1 89 ? 19.709 5.918 -38.379 1.00 53.75 89 ASP A N 1
ATOM 688 C CA . ASP A 1 89 ? 19.588 7.275 -38.900 1.00 53.75 89 ASP A CA 1
ATOM 689 C C . ASP A 1 89 ? 19.980 7.309 -40.384 1.00 53.75 89 ASP A C 1
ATOM 691 O O . ASP A 1 89 ? 20.607 6.376 -40.893 1.00 53.75 89 ASP A O 1
ATOM 695 N N . LYS A 1 90 ? 19.644 8.385 -41.109 1.00 56.19 90 LYS A N 1
ATOM 696 C CA . LYS A 1 90 ? 19.938 8.504 -42.560 1.00 56.19 90 LYS A CA 1
ATOM 697 C C . LYS A 1 90 ? 21.439 8.474 -42.908 1.00 56.19 90 LYS A C 1
ATOM 699 O O . LYS A 1 90 ? 21.776 8.352 -44.081 1.00 56.19 90 LYS A O 1
ATOM 704 N N . ILE A 1 91 ? 22.320 8.598 -41.912 1.00 62.53 91 ILE A N 1
ATOM 705 C CA . ILE A 1 91 ? 23.774 8.776 -42.070 1.00 62.53 91 ILE A CA 1
ATOM 706 C C . ILE A 1 91 ? 24.566 7.540 -41.584 1.00 62.53 91 ILE A C 1
ATOM 708 O O . ILE A 1 91 ? 25.731 7.379 -41.937 1.00 62.53 91 ILE A O 1
ATOM 712 N N . GLY A 1 92 ? 23.951 6.607 -40.845 1.00 53.03 92 GLY A N 1
ATOM 713 C CA . GLY A 1 92 ? 24.635 5.395 -40.380 1.00 53.03 92 GLY A CA 1
ATOM 714 C C . GLY A 1 92 ? 23.834 4.567 -39.375 1.00 53.03 92 GLY A C 1
ATOM 715 O O . GLY A 1 92 ? 22.881 5.050 -38.765 1.00 53.03 92 GLY A O 1
ATOM 716 N N . VAL A 1 93 ? 24.229 3.299 -39.212 1.00 51.19 93 VAL A N 1
ATOM 717 C CA . VAL A 1 93 ? 23.628 2.352 -38.258 1.00 51.19 93 VAL A CA 1
ATOM 718 C C . VAL A 1 93 ? 24.589 2.137 -37.095 1.00 51.19 93 VAL A C 1
ATOM 720 O O . VAL A 1 93 ? 25.710 1.677 -37.303 1.00 51.19 93 VAL A O 1
ATOM 723 N N . VAL A 1 94 ? 24.135 2.414 -35.872 1.00 59.94 94 VAL A N 1
ATOM 724 C CA . VAL A 1 94 ? 24.869 2.081 -34.643 1.00 59.94 94 VAL A CA 1
ATOM 725 C C . VAL A 1 94 ? 24.144 0.937 -33.947 1.00 59.94 94 VAL A C 1
ATOM 727 O O . VAL A 1 94 ? 22.961 1.035 -33.611 1.00 59.94 94 VAL A O 1
ATOM 730 N N . ILE A 1 95 ? 24.860 -0.168 -33.754 1.00 57.09 95 ILE A N 1
ATOM 731 C CA . ILE A 1 95 ? 24.400 -1.319 -32.977 1.00 57.09 95 ILE A CA 1
ATOM 732 C C . ILE A 1 95 ? 25.161 -1.265 -31.659 1.00 57.09 95 ILE A C 1
ATOM 734 O O . ILE A 1 95 ? 26.385 -1.357 -31.676 1.00 57.09 95 ILE A O 1
ATOM 738 N N . SER A 1 96 ? 24.456 -1.105 -30.538 1.00 59.69 96 SER A N 1
ATOM 739 C CA . SER A 1 96 ? 25.066 -1.254 -29.214 1.00 59.69 96 SER A CA 1
ATOM 740 C C . SER A 1 96 ? 25.121 -2.746 -28.865 1.00 59.69 96 SER A C 1
ATOM 742 O O . SER A 1 96 ? 24.059 -3.362 -28.727 1.00 59.69 96 SER A O 1
ATOM 744 N N . PRO A 1 97 ? 26.307 -3.372 -28.772 1.00 51.41 97 PRO A N 1
ATOM 745 C CA . PRO A 1 97 ? 26.415 -4.728 -28.268 1.00 51.41 97 PRO A CA 1
ATOM 746 C C . PRO A 1 97 ? 26.384 -4.690 -26.737 1.00 51.41 97 PRO A C 1
ATOM 748 O O . PRO A 1 97 ? 27.180 -3.998 -26.105 1.00 51.41 97 PRO A O 1
ATOM 751 N N . ILE A 1 98 ? 25.469 -5.452 -26.146 1.00 56.94 98 ILE A N 1
ATOM 752 C CA . ILE A 1 98 ? 25.478 -5.740 -24.709 1.00 56.94 98 ILE A CA 1
ATOM 753 C C . ILE A 1 98 ? 26.628 -6.729 -24.462 1.00 56.94 98 ILE A C 1
ATOM 755 O O . ILE A 1 98 ? 26.703 -7.752 -25.148 1.00 56.94 98 ILE A O 1
ATOM 759 N N . ARG A 1 99 ? 27.555 -6.382 -23.563 1.00 49.97 99 ARG A N 1
ATOM 760 C CA . ARG A 1 99 ? 28.709 -7.207 -23.176 1.00 49.97 99 ARG A CA 1
ATOM 761 C C . ARG A 1 99 ? 28.460 -7.862 -21.829 1.00 49.97 99 ARG A C 1
ATOM 763 O O . ARG A 1 99 ? 27.896 -7.165 -20.958 1.00 49.97 99 ARG A O 1
#

Secondary structure (DSSP, 8-state):
---------HHHHHHHHHHT-HHHHHHHHTT-S-HHHHHHHHHHHH--S-HHHHHHHHHHHHHHHHHHHHHHHHHHHHHHHH---EEEETTEEEE----

Solvent-accessible surface area (backbone atoms only — not comparable to full-atom values): 5975 Å² total; per-residue (Å²): 135,80,88,75,80,82,77,70,50,69,54,53,55,53,46,53,59,42,68,75,32,64,70,58,47,50,35,44,63,68,67,74,58,58,57,71,61,51,19,51,56,49,37,67,74,66,71,59,79,53,63,66,58,42,32,53,34,50,54,52,50,43,52,51,54,42,51,57,49,52,55,49,52,51,52,52,50,50,54,57,70,72,51,76,58,69,52,78,54,101,88,52,77,49,72,62,80,87,128

pLDDT: mean 76.88, std 14.74, range [36.97, 90.5]